Protein AF-K1PXU7-F1 (afdb_monomer)

Radius of gyration: 24.34 Å; Cα contacts (8 Å, |Δi|>4): 143; chains: 1; bounding box: 50×34×60 Å

Secondary structure (DSSP, 8-state):
--TTTTTGGGGSTTTHHHHHHHSTTTTTGGGTT----EEEEPPPEE-S--S-SSSEEEEEEE--EEEE-TT-TT-EETTS-SEEEEEEE-S--

Foldseek 3Di:
DDPVVVPQVCCDPPNVVVCLPVVCPVSVVPPVPPQQFWKAKDDWDFDDDFPDPAAKGKTKIFIDIDTDGPPDPRTDHPPDDGMDIDMDHHHHD

InterPro domains:
  IPR000884 Thrombospondin type-1 (TSP1) repeat [PF00090] (42-93)
  IPR000884 Thrombospondin type-1 (TSP1) repeat [PS50092] (38-92)
  IPR003582 ShKT domain [PF01549] (2-30)
  IPR003582 ShKT domain [PS51670] (1-30)
  IPR036383 Thrombospondin type-1 repeat superfamily [G3DSA:2.20.100.10] (35-93)
  IPR036383 Thrombospondin type-1 repeat superfamily [SSF82895] (38-93)

Solvent-accessible surface area (backbone atoms only — not comparable to full-atom values): 5602 Å² total; per-residue (Å²): 132,68,57,74,82,62,39,78,67,39,59,33,86,90,36,37,74,58,25,54,74,73,25,16,74,85,60,64,37,70,62,77,75,61,74,60,65,18,19,39,68,54,72,79,40,77,76,48,68,57,74,46,93,39,29,76,34,39,26,39,29,37,42,55,71,46,82,47,63,71,88,45,88,86,46,39,68,76,75,70,81,48,64,48,80,43,80,37,78,49,61,81,116

Structure (mmCIF, N/CA/C/O backbone):
data_AF-K1PXU7-F1
#
_entry.id   AF-K1PXU7-F1
#
loop_
_atom_site.group_PDB
_atom_site.id
_atom_site.type_symbol
_atom_site.label_atom_id
_atom_site.label_alt_id
_atom_site.label_comp_id
_atom_site.label_asym_id
_atom_site.label_entity_id
_atom_site.label_seq_id
_atom_site.pdbx_PDB_ins_code
_atom_site.Cartn_x
_atom_site.Cartn_y
_atom_site.Cartn_z
_atom_site.occupancy
_atom_site.B_iso_or_equiv
_atom_site.auth_seq_id
_atom_site.auth_comp_id
_atom_site.auth_asym_id
_atom_site.auth_atom_id
_atom_site.pdbx_PDB_model_num
ATOM 1 N N . MET A 1 1 ? 22.995 17.387 -21.299 1.00 60.75 1 MET A N 1
ATOM 2 C CA . MET A 1 1 ? 23.041 16.617 -22.556 1.00 60.75 1 MET A CA 1
ATOM 3 C C . MET A 1 1 ? 21.734 16.880 -23.257 1.00 60.75 1 MET A C 1
ATOM 5 O O . MET A 1 1 ? 20.700 16.577 -22.673 1.00 60.75 1 MET A O 1
ATOM 9 N N . ASP A 1 2 ? 21.785 17.533 -24.412 1.00 74.31 2 ASP A N 1
ATOM 10 C CA . ASP A 1 2 ? 20.584 17.932 -25.132 1.00 74.31 2 ASP A CA 1
ATOM 11 C C . ASP A 1 2 ? 20.168 16.817 -26.094 1.00 74.31 2 ASP A C 1
ATOM 13 O O . ASP A 1 2 ? 20.803 16.575 -27.115 1.00 74.31 2 ASP A O 1
ATOM 17 N N . CYS A 1 3 ? 19.137 16.068 -25.720 1.00 76.75 3 CYS A N 1
ATOM 18 C CA . CYS A 1 3 ? 18.628 14.971 -26.536 1.00 76.75 3 CYS A CA 1
ATOM 19 C C . CYS A 1 3 ? 17.934 15.445 -27.817 1.00 76.75 3 CYS A C 1
ATOM 21 O O . CYS A 1 3 ? 17.687 14.619 -28.695 1.00 76.75 3 CYS A O 1
ATOM 23 N N . GLU A 1 4 ? 17.620 16.738 -27.930 1.00 74.38 4 GLU A N 1
ATOM 24 C CA . GLU A 1 4 ? 17.018 17.325 -29.125 1.00 74.38 4 GLU A CA 1
ATOM 25 C C . GLU A 1 4 ? 18.069 17.538 -30.226 1.00 74.38 4 GLU A C 1
ATOM 27 O O . GLU A 1 4 ? 17.770 17.311 -31.397 1.00 74.38 4 GLU A O 1
ATOM 32 N N . GLU A 1 5 ? 19.328 17.822 -29.862 1.00 77.56 5 GLU A N 1
ATOM 33 C C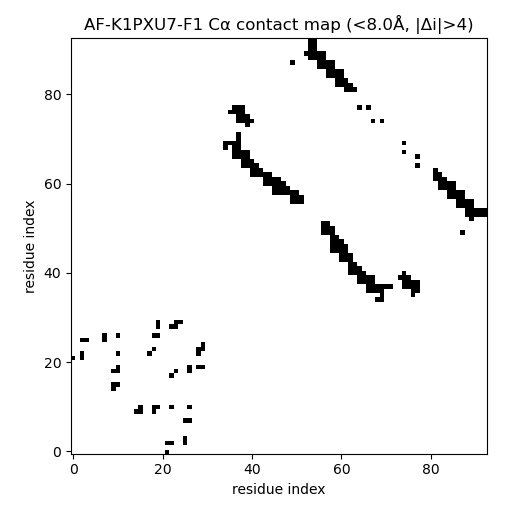A . GLU A 1 5 ? 20.440 17.980 -30.815 1.00 77.56 5 GLU A CA 1
ATOM 34 C C . GLU A 1 5 ? 20.849 16.665 -31.501 1.00 77.56 5 GLU A C 1
ATOM 36 O O . GLU A 1 5 ? 21.183 16.654 -32.685 1.00 77.56 5 GLU A O 1
ATOM 41 N N . TYR A 1 6 ? 20.791 15.530 -30.792 1.00 73.62 6 TYR A N 1
ATOM 42 C CA . TYR A 1 6 ? 21.115 14.210 -31.364 1.00 73.62 6 TYR A CA 1
ATOM 43 C C . TYR A 1 6 ? 19.990 13.643 -32.252 1.00 73.62 6 TYR A C 1
ATOM 45 O O . TYR A 1 6 ? 20.194 12.648 -32.959 1.00 73.62 6 TYR A O 1
ATOM 53 N N . GLY A 1 7 ? 18.805 14.264 -32.223 1.00 75.56 7 GLY A N 1
ATOM 54 C CA . GLY A 1 7 ? 17.627 13.861 -32.984 1.00 75.56 7 GLY A CA 1
ATOM 55 C C . GLY A 1 7 ? 17.090 12.461 -32.642 1.00 75.56 7 GLY A C 1
ATOM 56 O O . GLY A 1 7 ? 17.626 11.707 -31.829 1.00 75.56 7 GLY A O 1
ATOM 57 N N . THR A 1 8 ? 16.009 12.057 -33.316 1.00 77.19 8 THR A N 1
ATOM 58 C CA . THR A 1 8 ? 15.364 10.743 -33.097 1.00 77.19 8 THR A CA 1
ATOM 59 C C . THR A 1 8 ? 16.184 9.558 -33.624 1.00 77.19 8 THR A C 1
ATOM 61 O O . THR A 1 8 ? 15.863 8.403 -33.332 1.00 77.19 8 THR A O 1
ATOM 64 N N . GLY A 1 9 ? 17.267 9.817 -34.367 1.00 83.38 9 GLY A N 1
ATOM 65 C CA . GLY A 1 9 ? 18.201 8.796 -34.848 1.00 83.38 9 GLY A CA 1
ATOM 66 C C . GLY A 1 9 ? 18.911 8.057 -33.712 1.00 83.38 9 GLY A C 1
ATOM 67 O O . GLY A 1 9 ? 19.109 6.845 -33.799 1.00 83.38 9 GLY A O 1
ATOM 68 N N . ALA A 1 10 ? 19.195 8.745 -32.601 1.00 86.75 10 ALA A N 1
ATOM 69 C CA . ALA A 1 10 ? 19.799 8.134 -31.418 1.00 86.75 10 ALA A CA 1
ATOM 70 C C . ALA A 1 10 ? 18.872 7.123 -30.714 1.00 86.75 10 ALA A C 1
ATOM 72 O O . ALA A 1 10 ? 19.344 6.245 -29.993 1.00 86.75 10 ALA A O 1
ATOM 73 N N . CYS A 1 11 ? 17.559 7.188 -30.962 1.00 89.50 11 CYS A N 1
ATOM 74 C CA . CYS A 1 11 ? 16.578 6.245 -30.421 1.00 89.50 11 CYS A CA 1
ATOM 75 C C . CYS A 1 11 ? 16.576 4.882 -31.143 1.00 89.50 11 CYS A C 1
ATOM 77 O O . CYS A 1 11 ? 15.753 4.025 -30.832 1.00 89.50 11 CYS A O 1
ATOM 79 N N . LYS A 1 12 ? 17.455 4.660 -32.128 1.00 90.00 12 LYS A N 1
ATOM 80 C CA . LYS A 1 12 ? 17.543 3.410 -32.900 1.00 90.00 12 LYS A CA 1
ATOM 81 C C . LYS A 1 12 ? 18.920 2.762 -32.747 1.00 90.00 12 LYS A C 1
ATOM 83 O O . LYS A 1 12 ? 19.847 3.342 -32.181 1.00 90.00 12 LYS A O 1
ATOM 88 N N . ALA A 1 13 ? 19.048 1.517 -33.207 1.00 86.38 13 ALA A N 1
ATOM 89 C CA . ALA A 1 13 ? 20.334 0.822 -33.215 1.00 86.38 13 ALA A CA 1
ATOM 90 C C . ALA A 1 13 ? 21.357 1.608 -34.062 1.00 86.38 13 ALA A C 1
ATOM 92 O O . ALA A 1 13 ? 20.970 2.157 -35.094 1.00 86.38 13 ALA A O 1
ATOM 93 N N . PRO A 1 14 ? 22.639 1.677 -33.653 1.00 89.69 14 PRO A N 1
ATOM 94 C CA . PRO A 1 14 ? 23.269 0.975 -32.523 1.00 89.69 14 PRO A CA 1
ATOM 95 C C . PRO A 1 14 ? 23.183 1.712 -31.169 1.00 89.69 14 PRO A C 1
ATOM 97 O O . PRO A 1 14 ? 23.656 1.201 -30.156 1.00 89.69 14 PRO A O 1
ATOM 100 N N . TYR A 1 15 ? 22.576 2.899 -31.119 1.00 90.19 15 TYR A N 1
ATOM 101 C CA . TYR A 1 15 ? 22.668 3.815 -29.976 1.00 90.19 15 TYR A CA 1
ATOM 102 C C . TYR A 1 15 ? 21.599 3.617 -28.893 1.00 90.19 15 TYR A C 1
ATOM 104 O O . TYR A 1 15 ? 21.640 4.303 -27.872 1.00 90.19 15 TYR A O 1
ATOM 112 N N . VAL A 1 16 ? 20.693 2.644 -29.047 1.00 88.19 16 VAL A N 1
ATOM 113 C CA . VAL A 1 16 ? 19.593 2.361 -28.099 1.00 88.19 16 VAL A CA 1
ATOM 114 C C . VAL A 1 16 ? 20.073 2.276 -26.647 1.00 88.19 16 VAL A C 1
ATOM 116 O O . VAL A 1 16 ? 19.460 2.873 -25.764 1.00 88.19 16 VAL A O 1
ATOM 119 N N . SER A 1 17 ? 21.187 1.588 -26.379 1.00 87.19 17 SER A N 1
ATOM 120 C CA . SER A 1 17 ? 21.725 1.434 -25.017 1.00 87.19 17 SER A CA 1
ATOM 121 C C . SER A 1 17 ? 22.177 2.760 -24.400 1.00 87.19 17 SER A C 1
ATOM 123 O O . SER A 1 17 ? 21.980 2.991 -23.206 1.00 87.19 17 SER A O 1
ATOM 125 N N . TRP A 1 18 ? 22.764 3.643 -25.209 1.00 89.12 18 TRP A N 1
ATOM 126 C CA . TRP A 1 18 ? 23.144 4.990 -24.789 1.00 89.12 18 TRP A CA 1
ATOM 127 C C . TRP A 1 18 ? 21.902 5.873 -24.610 1.00 89.12 18 TRP A C 1
ATOM 129 O O . TRP A 1 18 ? 21.760 6.534 -23.579 1.00 89.12 18 TRP A O 1
ATOM 139 N N . ALA A 1 19 ? 20.956 5.820 -25.551 1.00 90.25 19 ALA A N 1
ATOM 140 C CA . ALA A 1 19 ? 19.738 6.626 -25.526 1.00 90.25 19 ALA A CA 1
ATOM 141 C C . ALA A 1 19 ? 18.774 6.214 -24.403 1.00 90.25 19 ALA A C 1
ATOM 143 O O . ALA A 1 19 ? 18.094 7.066 -23.842 1.00 90.25 19 ALA A O 1
ATOM 144 N N . THR A 1 20 ? 18.767 4.944 -23.990 1.00 86.62 20 THR A N 1
ATOM 145 C CA . THR A 1 20 ? 17.992 4.464 -22.828 1.00 86.62 20 THR A CA 1
ATOM 146 C C . THR A 1 20 ? 18.460 5.093 -21.518 1.00 86.62 20 THR A C 1
ATOM 148 O O . THR A 1 20 ? 17.664 5.248 -20.599 1.00 86.62 20 THR A O 1
ATOM 151 N N . LYS A 1 21 ? 19.737 5.478 -21.417 1.00 87.06 21 LYS A N 1
ATOM 152 C CA . LYS A 1 21 ? 20.288 6.119 -20.215 1.00 87.06 21 LYS A CA 1
ATOM 153 C C . LYS A 1 21 ? 20.196 7.637 -20.281 1.00 87.06 21 LYS A C 1
ATOM 155 O O . LYS A 1 21 ? 19.873 8.270 -19.284 1.00 87.06 21 LYS A O 1
ATOM 160 N N . ASN A 1 22 ? 20.471 8.205 -21.450 1.00 87.94 22 ASN A N 1
ATOM 161 C CA . ASN A 1 22 ? 20.652 9.644 -21.593 1.00 87.94 22 ASN A CA 1
ATOM 162 C C . ASN A 1 22 ? 19.420 10.372 -22.139 1.00 87.94 22 ASN A C 1
ATOM 164 O O . ASN A 1 22 ? 19.177 11.514 -21.772 1.00 87.94 22 ASN A O 1
ATOM 168 N N . CYS A 1 23 ? 18.621 9.700 -22.971 1.00 90.19 23 CYS A N 1
ATOM 169 C CA . CYS A 1 23 ? 17.497 10.284 -23.705 1.00 90.19 23 CYS A CA 1
ATOM 170 C C . CYS A 1 23 ? 16.196 9.502 -23.509 1.00 90.19 23 CYS A C 1
ATOM 172 O O . CYS A 1 23 ? 15.328 9.480 -24.381 1.00 90.19 23 CYS A O 1
ATOM 174 N N . ALA A 1 24 ? 16.039 8.872 -22.340 1.00 87.19 24 ALA A N 1
ATOM 175 C CA . ALA A 1 24 ? 14.928 7.968 -22.065 1.00 87.19 24 ALA A CA 1
ATOM 176 C C . ALA A 1 24 ? 13.553 8.627 -22.243 1.00 87.19 24 ALA A C 1
ATOM 178 O O . ALA A 1 24 ? 12.624 7.990 -22.731 1.00 87.19 24 ALA A O 1
ATOM 179 N N . LYS A 1 25 ? 13.427 9.906 -21.870 1.00 86.88 25 LYS A N 1
ATOM 180 C CA . LYS A 1 25 ? 12.186 10.675 -22.016 1.00 86.88 25 LYS A CA 1
ATOM 181 C C . LYS A 1 25 ? 11.872 10.944 -23.488 1.00 86.88 25 LYS A C 1
ATOM 183 O O . LYS A 1 25 ? 10.783 10.606 -23.939 1.00 86.88 25 LYS A O 1
ATOM 188 N N . THR A 1 26 ? 12.836 11.484 -24.232 1.00 88.69 26 THR A N 1
ATOM 189 C CA . THR A 1 26 ? 12.693 11.851 -25.651 1.00 88.69 26 THR A CA 1
ATOM 190 C C . THR A 1 26 ? 12.446 10.635 -26.543 1.00 88.69 26 THR A C 1
ATOM 192 O O . THR A 1 26 ? 11.615 10.686 -27.440 1.00 88.69 26 THR A O 1
ATOM 195 N N . CYS A 1 27 ? 13.108 9.511 -26.262 1.00 88.50 27 CYS A N 1
ATOM 196 C CA . CYS A 1 27 ? 12.951 8.271 -27.023 1.00 88.50 27 CYS A CA 1
ATOM 197 C C . CYS A 1 27 ? 11.785 7.382 -26.551 1.00 88.50 27 CYS A C 1
ATOM 199 O O . CYS A 1 27 ? 11.607 6.286 -27.077 1.00 88.50 27 CYS A O 1
ATOM 201 N N . GLY A 1 28 ? 11.011 7.796 -25.539 1.00 86.00 28 GLY A N 1
ATOM 202 C CA . GLY A 1 28 ? 9.918 6.984 -24.987 1.00 86.00 28 GLY A CA 1
ATOM 203 C C . GLY A 1 28 ? 10.376 5.739 -24.210 1.00 86.00 28 GLY A C 1
ATOM 204 O O . GLY A 1 28 ? 9.578 4.850 -23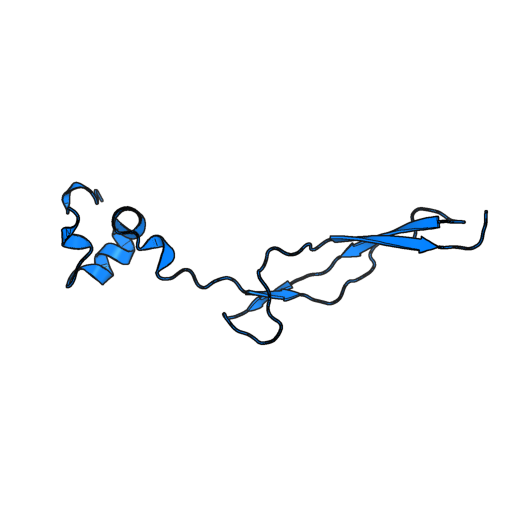.919 1.00 86.00 28 GLY A O 1
ATOM 205 N N . PHE A 1 29 ? 11.651 5.669 -23.830 1.00 87.38 29 PHE A N 1
ATOM 206 C CA . PHE A 1 29 ? 12.252 4.541 -23.119 1.00 87.38 29 PHE A CA 1
ATOM 207 C C . PHE A 1 29 ? 12.046 4.554 -21.602 1.00 87.38 29 PHE A C 1
ATOM 209 O O . PHE A 1 29 ? 12.387 3.574 -20.941 1.00 87.38 29 PHE A O 1
ATOM 216 N N . CYS A 1 30 ? 11.434 5.601 -21.033 1.00 79.00 30 CYS A N 1
ATOM 217 C CA . CYS A 1 30 ? 11.110 5.675 -19.599 1.00 79.00 30 CYS A CA 1
ATOM 218 C C . CYS A 1 30 ? 10.328 4.459 -19.070 1.00 79.00 30 CYS A C 1
ATOM 220 O O . CYS A 1 30 ? 10.365 4.183 -17.873 1.00 79.00 30 CYS A O 1
ATOM 222 N N . ASN A 1 31 ? 9.631 3.733 -19.948 1.00 74.31 31 ASN A N 1
ATOM 223 C CA . ASN A 1 31 ? 8.825 2.574 -19.576 1.00 74.31 31 ASN A CA 1
ATOM 224 C C . ASN A 1 31 ? 9.473 1.222 -19.921 1.00 74.31 31 ASN A C 1
ATOM 226 O O . ASN A 1 31 ? 8.928 0.197 -19.530 1.00 74.31 31 ASN A O 1
ATOM 230 N N . LEU A 1 32 ? 10.631 1.190 -20.596 1.00 68.62 32 LEU A N 1
ATOM 231 C CA . LEU A 1 32 ? 11.248 -0.070 -21.041 1.00 68.62 32 LEU A CA 1
ATOM 232 C C . LEU A 1 32 ? 11.802 -0.931 -19.899 1.00 68.62 32 LEU A C 1
ATOM 234 O O . LEU A 1 32 ? 11.918 -2.139 -20.053 1.00 68.62 32 LEU A O 1
ATOM 238 N N . ASN A 1 33 ? 12.117 -0.327 -18.751 1.00 62.78 33 ASN A N 1
ATOM 239 C CA . ASN A 1 33 ? 12.650 -1.024 -17.574 1.00 62.78 33 ASN A CA 1
ATOM 240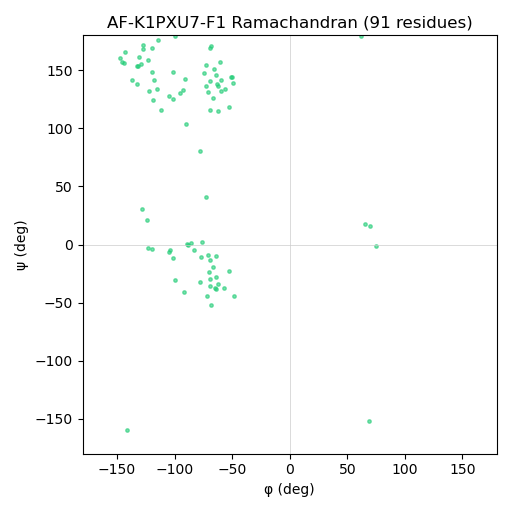 C C . ASN A 1 33 ? 11.814 -0.795 -16.311 1.00 62.78 33 ASN A C 1
ATOM 242 O O . ASN A 1 33 ? 12.305 -0.963 -15.193 1.00 62.78 33 ASN A O 1
ATOM 246 N N . LYS A 1 34 ? 10.546 -0.402 -16.459 1.00 66.25 34 LYS A N 1
ATOM 247 C CA . LYS A 1 34 ? 9.661 -0.232 -15.309 1.00 66.25 34 LYS A CA 1
ATOM 248 C C . LYS A 1 34 ? 9.181 -1.612 -14.864 1.00 66.25 34 LYS A C 1
ATOM 250 O O . LYS A 1 34 ? 8.089 -2.030 -15.229 1.00 66.25 34 LYS A O 1
ATOM 255 N N . GLN A 1 35 ? 10.018 -2.324 -14.105 1.00 67.00 35 GLN A N 1
ATOM 256 C CA . GLN A 1 35 ? 9.554 -3.486 -13.346 1.00 67.00 35 GLN A CA 1
ATOM 257 C C . GLN A 1 35 ? 8.363 -3.014 -12.521 1.00 67.00 35 GLN A C 1
ATOM 259 O O . GLN A 1 35 ? 8.475 -2.045 -11.755 1.00 67.00 35 GLN A O 1
ATOM 264 N N . LYS A 1 36 ? 7.195 -3.608 -12.761 1.00 72.12 36 LYS A N 1
ATOM 265 C CA . LYS A 1 36 ? 5.989 -3.198 -12.058 1.00 72.12 36 LYS A CA 1
ATOM 266 C C . LYS A 1 36 ? 6.221 -3.650 -10.623 1.00 72.12 36 LYS A C 1
ATOM 268 O O . LYS A 1 36 ? 6.418 -4.825 -10.350 1.00 72.12 36 LYS A O 1
ATOM 273 N N . ALA A 1 37 ? 6.301 -2.707 -9.688 1.00 79.31 37 ALA A N 1
ATOM 274 C CA . ALA A 1 37 ? 6.456 -3.092 -8.295 1.00 79.31 37 ALA A CA 1
ATOM 275 C C . ALA A 1 37 ? 5.208 -3.895 -7.904 1.00 79.31 37 ALA A C 1
ATOM 277 O O . ALA A 1 37 ? 4.094 -3.367 -7.939 1.00 79.31 37 ALA A O 1
ATOM 278 N N . GLN A 1 38 ? 5.411 -5.173 -7.604 1.00 91.69 38 GLN A N 1
ATOM 279 C CA . GLN A 1 38 ? 4.400 -6.048 -7.038 1.00 91.69 38 GLN A CA 1
ATOM 280 C C . GLN A 1 38 ? 4.669 -6.189 -5.543 1.00 91.69 38 GLN A C 1
ATOM 282 O O . GLN A 1 38 ? 5.816 -6.128 -5.092 1.00 91.69 38 GLN A O 1
ATOM 287 N N . CYS A 1 39 ? 3.607 -6.356 -4.771 1.00 95.00 39 CYS A N 1
ATOM 288 C CA . CYS A 1 39 ? 3.652 -6.402 -3.325 1.00 95.00 39 CYS A CA 1
ATOM 289 C C . CYS A 1 39 ? 2.852 -7.582 -2.793 1.00 95.00 39 CYS A C 1
ATOM 291 O O . CYS A 1 39 ? 1.753 -7.867 -3.266 1.00 95.00 39 CYS A O 1
ATOM 293 N N . VAL A 1 40 ? 3.406 -8.253 -1.788 1.00 96.06 40 VAL A N 1
ATOM 294 C CA . VAL A 1 40 ? 2.669 -9.209 -0.957 1.00 96.06 40 VAL A CA 1
ATOM 295 C C . VAL A 1 40 ? 2.339 -8.501 0.345 1.00 96.06 40 VAL A C 1
ATOM 297 O O . VAL A 1 40 ? 3.230 -7.953 0.995 1.00 96.06 40 VAL A O 1
ATOM 300 N N . TYR A 1 41 ? 1.057 -8.476 0.684 1.00 96.81 41 TYR A N 1
ATOM 301 C CA . TYR A 1 41 ? 0.545 -7.825 1.882 1.00 96.81 41 TYR A CA 1
ATOM 302 C C . TYR A 1 41 ? 0.517 -8.818 3.044 1.00 96.81 41 TYR A C 1
ATOM 304 O O . TYR A 1 41 ? 0.204 -9.989 2.835 1.00 96.81 41 TYR A O 1
ATOM 312 N N . SER A 1 42 ? 0.835 -8.351 4.251 1.00 97.19 42 SER A N 1
ATOM 313 C CA . SER A 1 42 ? 0.605 -9.127 5.469 1.00 97.19 42 SER A CA 1
ATOM 314 C C . SER A 1 42 ? -0.891 -9.247 5.753 1.00 97.19 42 SER A C 1
ATOM 316 O O . SER A 1 42 ? -1.712 -8.510 5.190 1.00 97.19 42 SER A O 1
ATOM 318 N N . ASP A 1 43 ? -1.230 -10.120 6.696 1.00 97.50 43 ASP A N 1
ATOM 319 C CA . ASP A 1 43 ? -2.552 -10.105 7.304 1.00 97.50 43 ASP A CA 1
ATOM 320 C C . ASP A 1 43 ? -2.816 -8.769 8.009 1.00 97.50 43 ASP A C 1
ATOM 322 O O . ASP A 1 43 ? -1.893 -8.020 8.362 1.00 97.50 43 ASP A O 1
ATOM 326 N N . TRP A 1 44 ? -4.103 -8.472 8.172 1.00 98.31 44 TRP A N 1
ATOM 327 C CA . TRP A 1 44 ? -4.569 -7.320 8.929 1.00 98.31 44 TRP A CA 1
ATOM 328 C C . TRP A 1 44 ? -4.360 -7.548 10.423 1.00 98.31 44 TRP A C 1
ATOM 330 O O . TRP A 1 44 ? -4.657 -8.617 10.952 1.00 98.31 44 TRP A O 1
ATOM 340 N N . MET A 1 45 ? -3.879 -6.515 11.102 1.00 98.25 45 MET A N 1
ATOM 341 C CA . MET A 1 45 ? -3.660 -6.488 12.539 1.00 98.25 45 MET A CA 1
ATOM 342 C C . MET A 1 45 ? -4.525 -5.392 13.149 1.00 98.25 45 MET A C 1
ATOM 344 O O . MET A 1 45 ? -4.412 -4.232 12.761 1.00 98.25 45 MET A O 1
ATOM 348 N N . THR A 1 46 ? -5.368 -5.748 14.119 1.00 98.06 46 THR A N 1
ATOM 349 C CA . THR A 1 46 ? -6.088 -4.759 14.930 1.00 98.06 46 THR A CA 1
ATOM 350 C C . THR A 1 46 ? -5.091 -3.979 15.788 1.00 98.06 46 THR A C 1
ATOM 352 O O . THR A 1 46 ? -4.312 -4.580 16.523 1.00 98.06 46 THR A O 1
ATOM 355 N N . VAL A 1 47 ? -5.129 -2.649 15.697 1.00 98.06 47 VAL A N 1
ATOM 356 C CA . VAL A 1 47 ? -4.232 -1.739 16.440 1.00 98.06 47 VAL A CA 1
ATOM 357 C C . VAL A 1 47 ? -4.967 -0.778 17.366 1.00 98.06 47 VAL A C 1
ATOM 359 O O . VAL A 1 47 ? -4.325 -0.029 18.097 1.00 98.06 47 VAL A O 1
ATOM 362 N N . SER A 1 48 ? -6.299 -0.790 17.353 1.00 98.00 48 SER A N 1
ATOM 363 C CA . SER A 1 48 ? -7.112 -0.020 18.289 1.00 98.00 48 SER A CA 1
ATOM 364 C C . SER A 1 48 ? -8.165 -0.893 18.957 1.00 98.00 48 SER A C 1
ATOM 366 O O . SER A 1 48 ? -8.640 -1.877 18.387 1.00 98.00 48 SER A O 1
ATOM 368 N N . GLU A 1 49 ? -8.595 -0.459 20.136 1.00 97.88 49 GLU A N 1
ATOM 369 C CA . GLU A 1 49 ? -9.833 -0.930 20.747 1.00 97.88 49 GLU A CA 1
ATOM 370 C C . GLU A 1 49 ? -11.060 -0.439 19.963 1.00 97.88 49 GLU A C 1
ATOM 372 O O . GLU A 1 49 ? -10.954 0.390 19.048 1.00 97.88 49 GLU A O 1
ATOM 377 N N . CYS A 1 50 ? -12.234 -0.960 20.325 1.00 98.00 50 CYS A N 1
ATOM 378 C CA . CYS A 1 50 ? -13.502 -0.460 19.807 1.00 98.00 50 CYS A CA 1
ATOM 379 C C . CYS A 1 50 ? -13.713 0.997 20.248 1.00 98.00 50 CYS A C 1
ATOM 381 O O . CYS A 1 50 ? -13.471 1.350 21.400 1.00 98.00 50 CYS A O 1
ATOM 383 N N . SER A 1 51 ? -14.201 1.846 19.344 1.00 98.25 51 SER A N 1
ATOM 384 C CA . SER A 1 51 ? -14.437 3.275 19.597 1.00 98.25 51 SER A CA 1
ATOM 385 C C . SER A 1 51 ? -15.504 3.561 20.662 1.00 98.25 51 SE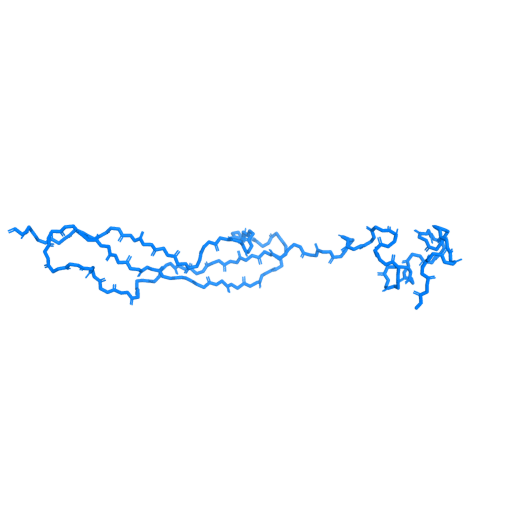R A C 1
ATOM 387 O O . SER A 1 51 ? -15.701 4.711 21.044 1.00 98.25 51 SER A O 1
ATOM 389 N N . VAL A 1 52 ? -16.236 2.533 21.089 1.00 97.81 52 VAL A N 1
ATOM 390 C CA . VAL A 1 52 ? -17.309 2.584 22.084 1.00 97.81 52 VAL A CA 1
ATOM 391 C C . VAL A 1 52 ? -17.093 1.490 23.124 1.00 97.81 52 VAL A C 1
ATOM 393 O O . VAL A 1 52 ? -16.386 0.517 22.873 1.00 97.81 52 VAL A O 1
ATOM 396 N N . THR A 1 53 ? -17.738 1.626 24.280 1.00 97.81 53 THR A N 1
ATOM 397 C CA . THR A 1 53 ? -17.728 0.620 25.358 1.00 97.81 53 THR A CA 1
ATOM 398 C C . THR A 1 53 ? -19.002 -0.239 25.404 1.00 97.81 53 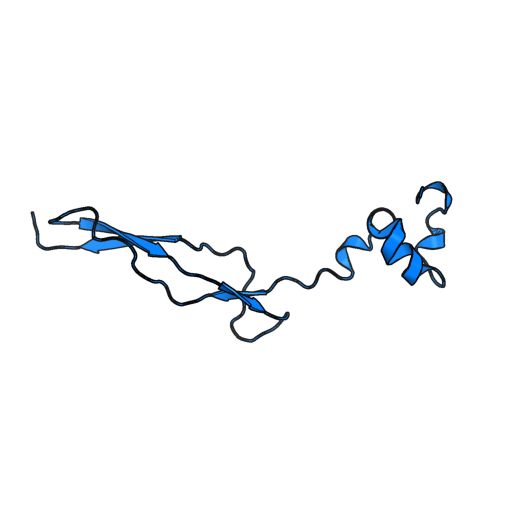THR A C 1
ATOM 400 O O . THR A 1 53 ?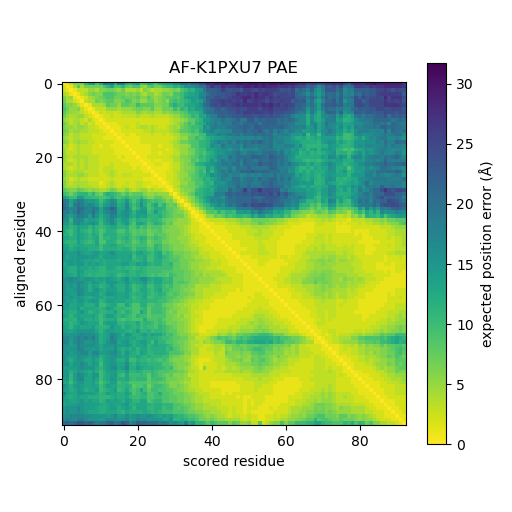 -19.026 -1.267 26.081 1.00 97.81 53 THR A O 1
ATOM 403 N N . CYS A 1 54 ? -20.047 0.150 24.665 1.00 97.25 54 CYS A N 1
ATOM 404 C CA . CYS A 1 54 ? -21.289 -0.595 24.442 1.00 97.25 54 CYS A CA 1
ATOM 405 C C . CYS A 1 54 ? -21.834 -0.285 23.037 1.00 97.25 54 CYS A C 1
ATOM 407 O O . CYS A 1 54 ? -21.485 0.732 22.434 1.00 97.25 54 CYS A O 1
ATOM 409 N N . GLY A 1 55 ? -22.699 -1.145 22.511 1.00 97.44 55 GLY A N 1
ATOM 410 C CA . GLY A 1 55 ? -23.319 -0.982 21.201 1.00 97.44 55 GLY A CA 1
ATOM 411 C C . GLY A 1 55 ? -22.330 -1.129 20.042 1.00 97.44 55 GLY A C 1
ATOM 412 O O . GLY A 1 55 ? -21.343 -1.858 20.126 1.00 97.44 55 GLY A O 1
ATOM 413 N N . ARG A 1 56 ? -22.625 -0.453 18.928 1.00 98.19 56 ARG A N 1
ATOM 414 C CA . ARG A 1 56 ? -21.847 -0.532 17.685 1.00 98.19 56 ARG A CA 1
ATOM 415 C C . ARG A 1 56 ? -20.820 0.593 17.595 1.00 98.19 56 ARG A C 1
ATOM 417 O O . ARG A 1 56 ? -21.179 1.763 17.701 1.00 98.19 56 ARG A O 1
ATOM 424 N N . GLY A 1 57 ? -19.575 0.240 17.301 1.00 97.94 57 GLY A N 1
ATOM 425 C CA . GLY A 1 57 ? -18.487 1.173 17.019 1.00 97.94 57 GLY A CA 1
ATOM 426 C C . GLY A 1 57 ? -17.570 0.682 15.906 1.00 97.94 57 GLY A C 1
ATOM 427 O O . GLY A 1 57 ? -17.937 -0.179 15.102 1.00 97.94 57 GLY A O 1
ATOM 428 N N . TYR A 1 58 ? -16.358 1.232 15.869 1.00 98.31 58 TYR A N 1
ATOM 429 C CA . TYR A 1 58 ? -15.324 0.859 14.906 1.00 98.31 58 TYR A CA 1
ATOM 430 C C . TYR A 1 58 ? -13.983 0.629 15.592 1.00 98.31 58 TYR A C 1
ATOM 432 O O . TYR A 1 58 ? -13.701 1.218 16.634 1.00 98.31 58 TYR A O 1
ATOM 440 N N . LYS A 1 59 ? -13.146 -0.202 14.979 1.00 98.19 59 LYS A N 1
ATOM 441 C CA . LYS A 1 59 ? -11.739 -0.374 15.338 1.00 98.19 59 LYS A CA 1
ATOM 442 C C . LYS A 1 59 ? -10.859 -0.311 14.094 1.00 98.19 59 LYS A C 1
ATOM 444 O O . LYS A 1 59 ? -11.311 -0.623 12.988 1.00 98.19 59 LYS A O 1
ATOM 449 N N . THR A 1 60 ? -9.612 0.088 14.284 1.00 98.56 60 THR A N 1
ATOM 450 C CA . THR A 1 60 ? -8.624 0.250 13.222 1.00 98.56 60 THR A CA 1
ATOM 451 C C . THR A 1 60 ? -7.811 -1.024 13.060 1.00 98.56 60 THR A C 1
ATOM 453 O O . THR A 1 60 ? -7.297 -1.587 14.032 1.00 98.56 60 THR A O 1
ATOM 456 N N . GLU A 1 61 ? -7.650 -1.452 11.814 1.00 98.69 61 GLU A N 1
ATOM 457 C CA . GLU A 1 61 ? -6.687 -2.473 11.435 1.00 98.69 61 GLU A CA 1
ATOM 458 C C . GLU A 1 61 ? -5.659 -1.908 10.469 1.00 98.69 61 GLU A C 1
ATOM 460 O O . GLU A 1 61 ? -5.996 -1.153 9.559 1.00 98.69 61 GLU A O 1
ATOM 465 N N . VAL A 1 62 ? -4.409 -2.323 10.637 1.00 98.56 62 VAL A N 1
ATOM 466 C CA . VAL A 1 62 ? -3.313 -1.981 9.731 1.00 98.56 62 VAL A CA 1
ATOM 467 C C . VAL A 1 62 ? -2.665 -3.239 9.184 1.00 98.56 62 VAL A C 1
ATOM 469 O O . VAL A 1 62 ? -2.763 -4.318 9.766 1.00 98.56 62 VAL A O 1
ATOM 472 N N . ARG A 1 63 ? -1.976 -3.107 8.059 1.00 98.38 63 ARG A N 1
ATOM 473 C CA . ARG A 1 63 ? -1.126 -4.159 7.505 1.00 98.38 63 ARG A CA 1
ATOM 474 C C . ARG A 1 63 ? 0.113 -3.555 6.871 1.00 98.38 63 ARG A C 1
ATOM 476 O O . ARG A 1 63 ? 0.177 -2.364 6.581 1.00 98.38 63 ARG A O 1
ATOM 483 N N . SER A 1 64 ? 1.090 -4.406 6.610 1.00 97.19 64 SER A N 1
ATOM 484 C CA . SER A 1 64 ? 2.319 -4.043 5.911 1.00 97.19 64 SER A CA 1
ATOM 485 C C . SER A 1 64 ? 2.402 -4.760 4.566 1.00 97.19 64 SER A C 1
ATOM 487 O O . SER A 1 64 ? 1.547 -5.580 4.224 1.00 97.19 64 SER A O 1
ATOM 489 N N . PHE A 1 65 ? 3.431 -4.452 3.781 1.00 96.50 65 PHE A N 1
ATOM 490 C CA . PHE A 1 65 ? 3.715 -5.179 2.553 1.00 96.50 65 PHE A CA 1
ATOM 491 C C . PHE A 1 65 ? 5.216 -5.320 2.321 1.00 96.50 65 PHE A C 1
ATOM 493 O O . PHE A 1 65 ? 6.014 -4.496 2.766 1.00 96.50 65 PHE A O 1
ATOM 500 N N . THR A 1 66 ? 5.587 -6.338 1.550 1.00 95.00 66 THR A N 1
ATOM 501 C CA . THR A 1 66 ? 6.949 -6.522 1.040 1.00 95.00 66 THR A CA 1
ATOM 502 C C . THR A 1 66 ? 6.945 -6.413 -0.479 1.00 95.00 66 THR A C 1
ATOM 504 O O . THR A 1 66 ? 6.092 -7.005 -1.143 1.00 95.00 66 THR A O 1
ATOM 507 N N . LYS A 1 67 ? 7.900 -5.660 -1.041 1.00 93.44 67 LYS A N 1
ATOM 508 C CA . LYS A 1 67 ? 8.105 -5.585 -2.495 1.00 93.44 67 LYS A CA 1
ATOM 509 C C . LYS A 1 67 ? 8.692 -6.900 -2.996 1.00 93.44 67 LYS A C 1
ATOM 511 O O . LYS A 1 67 ? 9.687 -7.378 -2.458 1.00 93.44 67 LYS A O 1
ATOM 516 N N . VAL A 1 68 ? 8.106 -7.449 -4.049 1.00 92.00 68 VAL A N 1
ATOM 517 C CA . VAL A 1 68 ? 8.519 -8.713 -4.661 1.00 92.00 68 VAL A CA 1
ATOM 518 C C . VAL A 1 68 ? 8.734 -8.542 -6.161 1.00 92.00 68 VAL A C 1
ATOM 520 O O . VAL A 1 68 ? 8.388 -7.515 -6.749 1.00 92.00 68 VAL A O 1
ATOM 523 N N . LYS A 1 69 ? 9.342 -9.554 -6.786 1.00 85.12 69 LYS A N 1
ATOM 524 C CA . LYS A 1 69 ? 9.506 -9.582 -8.240 1.00 85.12 69 LYS A CA 1
ATOM 525 C C . LYS A 1 69 ? 8.146 -9.685 -8.923 1.00 85.12 69 LYS A C 1
ATOM 527 O O . LYS A 1 69 ? 7.212 -10.292 -8.391 1.00 85.12 69 LYS A O 1
ATOM 532 N N . ASP A 1 70 ? 8.084 -9.143 -10.132 1.00 80.06 70 ASP A N 1
ATOM 533 C CA . ASP A 1 70 ? 6.931 -9.285 -11.011 1.00 80.06 70 ASP A CA 1
ATOM 534 C C . ASP A 1 70 ? 6.492 -10.752 -11.136 1.00 80.06 70 ASP A C 1
ATOM 536 O O . ASP A 1 70 ? 7.324 -11.653 -11.264 1.00 80.06 70 ASP A O 1
ATOM 540 N N . LYS A 1 71 ? 5.170 -10.975 -11.120 1.00 80.62 71 LYS A N 1
ATOM 541 C CA . LYS A 1 71 ? 4.513 -12.294 -11.242 1.00 80.62 71 LYS A CA 1
ATOM 542 C C . LYS A 1 71 ? 4.769 -13.273 -10.088 1.00 80.62 71 LYS A C 1
ATOM 544 O O . LYS A 1 71 ? 4.510 -14.466 -10.237 1.00 80.62 71 LYS A O 1
ATOM 549 N N . THR A 1 72 ? 5.232 -12.798 -8.931 1.00 87.56 72 THR A N 1
ATOM 550 C CA . THR A 1 72 ? 5.248 -13.627 -7.713 1.00 87.56 72 THR A CA 1
ATOM 551 C C . THR A 1 72 ? 3.809 -14.070 -7.374 1.00 87.56 72 THR A C 1
ATOM 553 O O . THR A 1 72 ? 2.910 -13.220 -7.378 1.00 87.56 72 THR A O 1
ATOM 556 N N . PRO A 1 73 ? 3.538 -15.360 -7.092 1.00 90.50 73 PRO A N 1
ATOM 557 C CA . PRO A 1 73 ? 2.195 -15.818 -6.735 1.00 90.50 73 PRO A CA 1
ATOM 558 C C . PRO A 1 73 ? 1.623 -15.057 -5.533 1.00 90.50 73 PRO A C 1
ATOM 560 O O . PRO A 1 73 ? 2.318 -14.839 -4.544 1.00 90.50 73 PRO A O 1
ATOM 563 N N . GLY A 1 74 ? 0.364 -14.623 -5.628 1.00 86.69 74 GLY A N 1
ATOM 564 C CA . GLY A 1 74 ? -0.306 -13.855 -4.569 1.00 86.69 74 GLY A CA 1
ATOM 565 C C . GLY A 1 74 ? 0.135 -12.391 -4.445 1.00 86.69 74 GLY A C 1
ATOM 566 O O . GLY A 1 74 ? -0.409 -11.665 -3.614 1.00 86.69 74 GLY A O 1
ATOM 567 N N . SER A 1 75 ? 1.083 -11.936 -5.269 1.00 92.19 75 SER A N 1
ATOM 568 C CA . SER A 1 75 ? 1.447 -10.524 -5.323 1.00 92.19 75 SER A CA 1
ATOM 569 C C . SER A 1 75 ? 0.387 -9.692 -6.044 1.00 92.19 75 SER A C 1
ATOM 571 O O . SER A 1 75 ? -0.308 -10.170 -6.943 1.00 92.19 75 SER A O 1
ATOM 573 N N . LYS A 1 76 ? 0.238 -8.449 -5.596 1.00 91.62 76 LYS A N 1
ATOM 574 C CA . LYS A 1 76 ? -0.702 -7.454 -6.112 1.00 91.62 76 LYS A CA 1
ATOM 575 C C . LYS A 1 76 ? 0.035 -6.165 -6.446 1.00 91.62 76 LYS A C 1
ATOM 577 O O . LYS A 1 76 ? 1.196 -5.983 -6.080 1.00 91.62 76 LYS A O 1
ATOM 582 N N . ASP A 1 77 ? -0.659 -5.226 -7.077 1.00 90.06 77 ASP A N 1
ATOM 583 C CA . ASP A 1 77 ? -0.138 -3.872 -7.226 1.00 90.06 77 ASP A CA 1
ATOM 584 C C . ASP A 1 77 ? 0.059 -3.234 -5.844 1.00 90.06 77 ASP A C 1
ATOM 586 O O . ASP A 1 77 ? -0.799 -3.334 -4.972 1.00 90.06 77 ASP A O 1
ATOM 590 N N . CYS A 1 78 ? 1.190 -2.554 -5.650 1.00 91.81 78 CYS A N 1
ATOM 591 C CA . CYS A 1 78 ? 1.561 -1.890 -4.394 1.00 91.81 78 CYS A CA 1
ATOM 592 C C . CYS A 1 78 ? 0.744 -0.612 -4.107 1.00 91.81 78 CYS A C 1
ATOM 594 O O . CYS A 1 78 ? 1.311 0.414 -3.735 1.00 91.81 78 CYS A O 1
ATOM 596 N N . LYS A 1 79 ? -0.561 -0.636 -4.382 1.00 92.38 79 LYS A N 1
ATOM 597 C CA . LYS A 1 79 ? -1.480 0.507 -4.288 1.00 92.38 79 LYS A CA 1
ATOM 598 C C . LYS A 1 79 ? -2.668 0.256 -3.365 1.00 92.38 79 LYS A C 1
ATOM 600 O O . LYS A 1 79 ? -3.487 1.148 -3.204 1.00 92.38 79 LYS A O 1
ATOM 605 N N . GLU A 1 80 ? -2.780 -0.943 -2.806 1.00 93.81 80 GLU A N 1
ATOM 606 C CA . GLU A 1 80 ? -3.846 -1.266 -1.864 1.00 93.81 80 GLU A CA 1
ATOM 607 C C . GLU A 1 80 ? -3.622 -0.585 -0.510 1.00 93.81 80 GLU A C 1
ATOM 609 O O . GLU A 1 80 ? -2.476 -0.354 -0.107 1.00 93.81 80 GLU A O 1
ATOM 614 N N . ASP A 1 81 ? -4.718 -0.365 0.217 1.00 96.38 81 ASP A N 1
ATOM 615 C CA . ASP A 1 81 ? -4.711 0.318 1.508 1.00 96.38 81 ASP A CA 1
ATOM 616 C C . ASP A 1 81 ? -3.936 -0.455 2.581 1.00 96.38 81 ASP A C 1
ATOM 618 O O . ASP A 1 81 ? -3.937 -1.693 2.621 1.00 96.38 81 ASP A O 1
ATOM 622 N N . LEU A 1 82 ? -3.284 0.295 3.470 1.00 98.00 82 LEU A N 1
ATOM 623 C CA . LEU A 1 82 ? -2.524 -0.222 4.615 1.00 98.00 82 LEU A CA 1
ATOM 624 C C . LEU A 1 82 ? -3.241 -0.031 5.947 1.00 98.00 82 LEU A C 1
ATOM 626 O O . LEU A 1 82 ? -2.782 -0.551 6.957 1.00 98.00 82 LEU A O 1
ATOM 630 N N . GLU A 1 83 ? -4.361 0.680 5.936 1.00 98.38 83 GLU A N 1
ATOM 631 C CA . GLU A 1 83 ? -5.206 0.951 7.089 1.00 98.38 83 GLU A CA 1
ATOM 632 C C . GLU A 1 83 ? -6.665 0.772 6.672 1.00 98.38 83 GLU A C 1
ATOM 634 O O . GLU A 1 83 ? -7.045 1.118 5.552 1.00 98.38 83 GLU A O 1
ATOM 639 N N . ARG A 1 84 ? -7.482 0.216 7.563 1.00 98.25 84 ARG A N 1
ATOM 640 C CA . ARG A 1 84 ? -8.931 0.141 7.394 1.00 98.25 84 ARG A CA 1
ATOM 641 C C . ARG A 1 84 ? -9.645 0.269 8.732 1.00 98.25 84 ARG A C 1
ATOM 643 O O . ARG A 1 84 ? -9.101 -0.089 9.774 1.00 98.25 84 ARG A O 1
ATOM 650 N N . TYR A 1 85 ? -10.902 0.690 8.671 1.00 98.06 85 TYR A N 1
A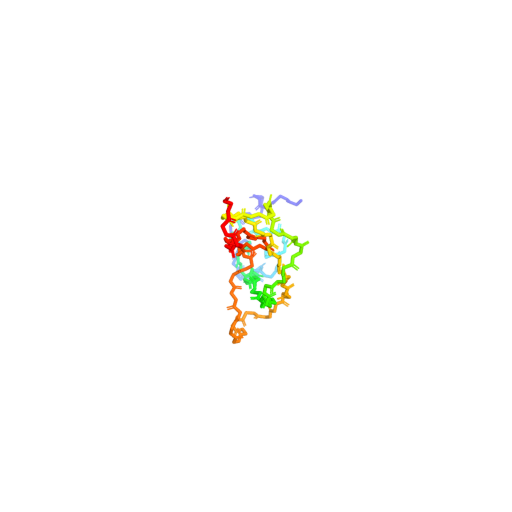TOM 651 C CA . TYR A 1 85 ? -11.817 0.694 9.807 1.00 98.06 85 TYR A CA 1
ATOM 652 C C . TYR A 1 85 ? -12.810 -0.447 9.642 1.00 98.06 85 TYR A C 1
ATOM 654 O O . TYR A 1 85 ? -13.443 -0.576 8.593 1.00 98.06 85 TYR A O 1
ATOM 662 N N . ILE A 1 86 ? -12.947 -1.274 10.672 1.00 98.06 86 ILE A N 1
ATOM 663 C CA . ILE A 1 86 ? -13.933 -2.352 10.698 1.00 98.06 86 ILE A CA 1
ATOM 664 C C . ILE A 1 86 ? -14.891 -2.159 11.862 1.00 98.06 86 ILE A C 1
ATOM 666 O O . ILE A 1 86 ? -14.528 -1.614 12.904 1.00 98.06 86 ILE A O 1
ATOM 670 N N . THR A 1 87 ? -16.132 -2.591 11.674 1.00 98.12 87 THR A N 1
ATOM 671 C CA . THR A 1 87 ? -17.163 -2.503 12.706 1.00 98.12 87 THR A CA 1
ATOM 672 C C . THR A 1 87 ? -16.852 -3.457 13.859 1.00 98.12 87 THR A C 1
ATOM 674 O O . THR A 1 87 ? -16.402 -4.584 13.647 1.00 98.12 87 THR A O 1
ATOM 677 N N . CYS A 1 88 ? -17.108 -2.999 15.080 1.00 97.44 88 CYS A N 1
ATOM 678 C CA . CYS A 1 88 ? -17.161 -3.819 16.284 1.00 97.44 88 CYS A CA 1
ATOM 679 C C . CYS A 1 88 ? -18.542 -3.658 16.921 1.00 97.44 88 CYS A C 1
ATOM 681 O O . CYS A 1 88 ? -1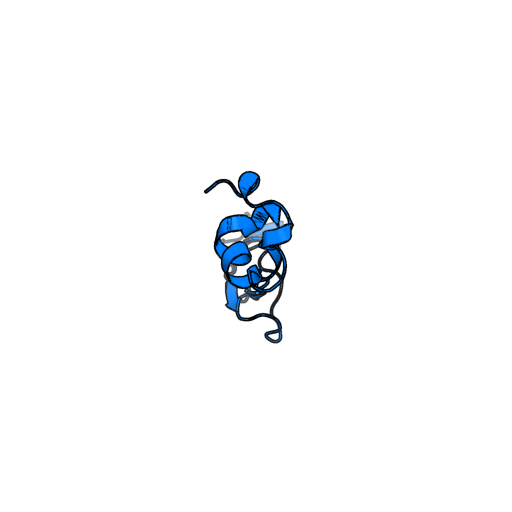9.028 -2.539 17.080 1.00 97.44 88 CYS A O 1
ATOM 683 N N . ASP A 1 89 ? -19.169 -4.774 17.279 1.00 97.69 89 ASP A N 1
ATOM 684 C CA . ASP A 1 89 ? -20.438 -4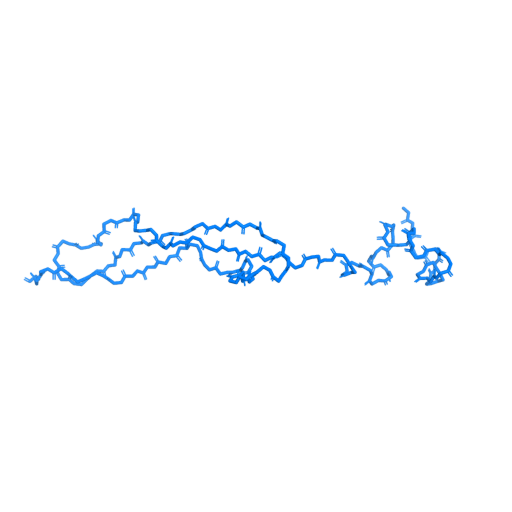.797 18.003 1.00 97.69 89 ASP A CA 1
ATOM 685 C C . ASP A 1 89 ? -20.172 -5.352 19.410 1.00 97.69 89 ASP A C 1
ATOM 687 O O . ASP A 1 89 ? -19.735 -6.494 19.571 1.00 97.69 89 ASP A O 1
ATOM 691 N N . LEU A 1 90 ? -20.383 -4.515 20.424 1.00 96.25 90 LEU A N 1
ATOM 692 C CA . LEU A 1 90 ? -20.276 -4.868 21.836 1.00 96.25 90 LEU A CA 1
ATOM 693 C C . LEU A 1 90 ? -21.664 -5.139 22.427 1.00 96.25 90 LEU A C 1
ATOM 695 O O . LEU A 1 90 ? -22.690 -5.039 21.752 1.00 96.25 90 LEU A O 1
ATOM 699 N N . GLN A 1 91 ? -21.694 -5.476 23.716 1.00 96.44 91 GLN A N 1
ATOM 700 C CA . GLN A 1 91 ? -22.935 -5.593 24.482 1.00 96.44 91 GLN A CA 1
ATOM 701 C C . GLN A 1 91 ? -23.824 -4.348 24.308 1.00 96.44 91 GLN A C 1
ATOM 703 O O . GLN A 1 91 ? -23.279 -3.245 24.209 1.00 96.44 91 GLN A O 1
ATOM 708 N N . PRO A 1 92 ? -25.161 -4.495 24.272 1.00 96.56 92 PRO A N 1
ATOM 709 C CA . PRO A 1 92 ? -26.068 -3.361 24.141 1.00 96.56 92 PRO A CA 1
ATOM 710 C C . PRO A 1 92 ? -25.786 -2.260 25.166 1.00 96.56 92 PRO A C 1
ATOM 712 O O . PRO A 1 92 ? -25.427 -2.544 26.311 1.00 96.56 92 PRO A O 1
ATOM 715 N N . CYS A 1 93 ? -25.960 -1.018 24.722 1.00 90.25 93 CYS A N 1
ATOM 716 C CA . CYS A 1 93 ? -26.247 0.094 25.614 1.00 90.25 93 CYS A CA 1
ATOM 717 C C . CYS A 1 93 ? -27.744 0.021 25.993 1.00 90.25 93 CYS A C 1
ATOM 719 O O . CYS A 1 93 ? -28.070 0.414 27.125 1.00 90.25 93 CYS A O 1
#

Mean predicted aligned error: 9.02 Å

Nearest PDB structures (foldseek):
  6s0a-assembly1_A  TM=6.229E-01  e=9.681E-03  Homo sapiens
  6rus-assembly1_A  TM=5.707E-01  e=1.585E-02  Homo sapiens
  8q6r-assembly1_C  TM=5.578E-01  e=1.585E-02  Homo sapiens
  6s08-assembly1_B  TM=5.822E-01  e=3.320E-02  Homo sapiens
  6s0a-assembly1_B  TM=5.404E-01  e=3.994E-02  Homo sapiens

Organism: Magallana gigas (NCBI:txid29159)

Sequence (93 aa):
MDCEEYGTGACKAPYVSWATKNCAKTCGFCNLNKQKAQCVYSDWMTVSECSVTCGRGYKTEVRSFTKVKDKTPGSKDCKEDLERYITCDLQPC

pLDDT: mean 89.67, std 9.36, range [60.75, 98.69]